Protein AF-A0A3D2Z8G4-F1 (afdb_monomer_lite)

Secondary structure (DSSP, 8-state):
---TTHHHHHHHHTSTTSHHHHHHHHHHHHHHHHHHHTT-HHHHHHHHHHHHHTGGGPPP-HHHHHHHHHHHHHTT-HHHHHHHHHHHHHTSSS---HHHHHHHHHHHHHHHHH----

pLDDT: mean 77.4, std 17.31, range [42.44, 96.0]

Foldseek 3Di:
DDDPPVPPPVVPVVPPPPVVQLPVLVVVLVVLVVCLVVQNLVSLQVNLVCLCVVPSVRHNANLSSLVSLVSSVVVVNLSSLQVNLVCLCVVPSHRNDNVSSVVSNVSSVVVVVPDPPD

Radius of gyration: 21.55 Å; chains: 1; bounding box: 34×33×79 Å

Structure (mmCIF, N/CA/C/O backbone):
data_AF-A0A3D2Z8G4-F1
#
_entry.id   AF-A0A3D2Z8G4-F1
#
loop_
_atom_site.group_PDB
_atom_site.id
_atom_site.type_symbol
_atom_site.label_atom_id
_atom_site.label_alt_id
_atom_site.label_comp_id
_atom_site.label_asym_id
_atom_site.label_entity_id
_atom_site.label_seq_id
_atom_site.pdbx_PDB_ins_code
_atom_site.Cartn_x
_atom_site.Cartn_y
_atom_site.Cartn_z
_atom_site.occupancy
_atom_site.B_iso_or_equiv
_atom_site.auth_seq_id
_atom_site.auth_comp_id
_atom_site.auth_asym_id
_atom_site.auth_atom_id
_atom_site.pdbx_PDB_model_num
ATOM 1 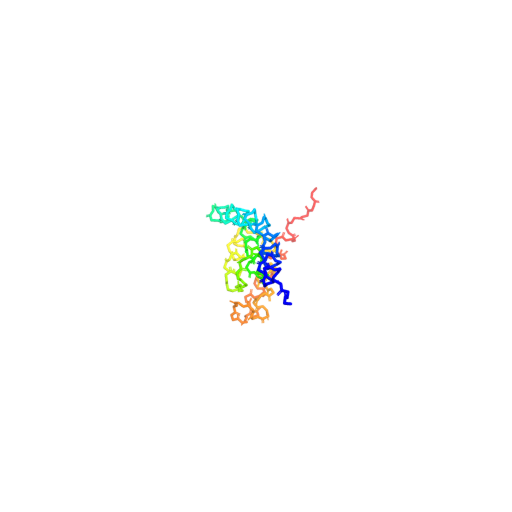N N . MET A 1 1 ? -13.321 11.480 61.557 1.00 44.44 1 MET A N 1
ATOM 2 C CA . MET A 1 1 ? -14.116 11.034 60.390 1.00 44.44 1 MET A CA 1
ATOM 3 C C . MET A 1 1 ? -13.781 11.940 59.202 1.00 44.44 1 MET A C 1
ATOM 5 O O . MET A 1 1 ? -14.220 13.084 59.233 1.00 44.44 1 MET A O 1
ATOM 9 N N . PRO A 1 2 ? -12.959 11.523 58.217 1.00 45.75 2 PRO A N 1
ATOM 10 C CA . PRO A 1 2 ? -12.616 12.366 57.072 1.00 45.75 2 PRO A CA 1
ATOM 11 C C . PRO A 1 2 ? -13.510 12.094 55.847 1.00 45.75 2 PRO A C 1
ATOM 13 O O . PRO A 1 2 ? -14.045 11.003 55.661 1.00 45.75 2 PRO A O 1
ATOM 16 N N . GLN A 1 3 ? -13.709 13.149 55.060 1.00 42.44 3 GLN A N 1
ATOM 17 C CA . GLN A 1 3 ? -14.751 13.341 54.050 1.00 42.44 3 GLN A CA 1
ATOM 18 C C . GLN A 1 3 ? -14.446 12.602 52.727 1.00 42.44 3 GLN A C 1
ATOM 20 O O . GLN A 1 3 ? -13.363 12.743 52.168 1.00 42.44 3 GLN A O 1
ATOM 25 N N . ARG A 1 4 ? -15.429 11.853 52.200 1.00 60.12 4 ARG A N 1
ATOM 26 C CA . ARG A 1 4 ? -15.354 10.958 51.015 1.00 60.12 4 ARG A CA 1
ATOM 27 C C . ARG A 1 4 ? -15.392 11.673 49.644 1.00 60.12 4 ARG A C 1
ATOM 29 O O . ARG A 1 4 ? -15.693 11.041 48.639 1.00 60.12 4 ARG A O 1
ATOM 36 N N . TRP A 1 5 ? -15.124 12.978 49.586 1.00 49.12 5 TRP A N 1
ATOM 37 C CA . TRP A 1 5 ? -15.342 13.797 48.379 1.00 49.12 5 TRP A CA 1
ATOM 38 C C . TRP A 1 5 ? -14.080 13.996 47.524 1.00 49.12 5 TRP A C 1
ATOM 40 O O . TRP A 1 5 ? -14.177 14.392 46.366 1.00 49.12 5 TRP A O 1
ATOM 50 N N . THR A 1 6 ? -12.894 13.676 48.044 1.00 53.56 6 THR A N 1
ATOM 51 C CA . THR A 1 6 ? -11.622 13.833 47.315 1.00 53.56 6 THR A CA 1
ATOM 52 C C . THR A 1 6 ? -11.382 12.760 46.250 1.00 53.56 6 THR A C 1
ATOM 54 O O . THR A 1 6 ? -10.589 12.977 45.342 1.00 53.56 6 THR A O 1
ATOM 57 N N . THR A 1 7 ? -12.078 11.621 46.303 1.00 55.66 7 THR A N 1
ATOM 58 C CA . THR A 1 7 ? -11.824 10.492 45.389 1.00 55.66 7 THR A CA 1
ATOM 59 C C . THR A 1 7 ? -12.499 10.636 44.017 1.00 55.66 7 THR A C 1
ATOM 61 O O . THR A 1 7 ? -12.032 10.033 43.058 1.00 55.66 7 THR A O 1
ATOM 64 N N . LEU A 1 8 ? -13.559 11.443 43.8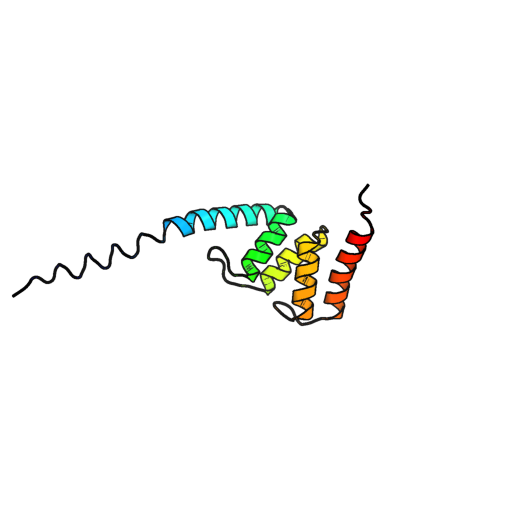74 1.00 52.56 8 LEU A N 1
ATOM 65 C CA . LEU A 1 8 ? -14.321 11.507 42.612 1.00 52.56 8 LEU A C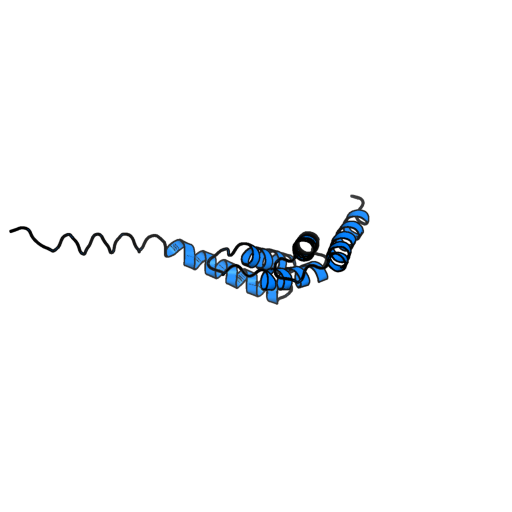A 1
ATOM 66 C C . LEU A 1 8 ? -13.822 12.562 41.612 1.00 52.56 8 LEU A C 1
ATOM 68 O O . LEU A 1 8 ? -14.043 12.404 40.417 1.00 52.56 8 LEU A O 1
ATOM 72 N N . PHE A 1 9 ? -13.100 13.596 42.052 1.00 46.31 9 PHE A N 1
ATOM 73 C CA . PHE A 1 9 ? -12.622 14.646 41.139 1.00 46.31 9 PHE A CA 1
ATOM 74 C C . PHE A 1 9 ? -11.280 14.334 40.465 1.00 46.31 9 PHE A C 1
ATOM 76 O O . PHE A 1 9 ? -11.025 14.818 39.365 1.00 46.31 9 PHE A O 1
ATOM 83 N N . VAL A 1 10 ? -10.441 13.482 41.061 1.00 49.91 10 VAL A N 1
ATOM 84 C CA . VAL A 1 10 ? -9.125 13.150 40.479 1.00 49.91 10 VAL A CA 1
ATOM 85 C C . VAL A 1 10 ? -9.257 12.217 39.264 1.00 49.91 10 VAL A C 1
ATOM 87 O O . VAL A 1 10 ? -8.418 12.253 38.370 1.00 49.91 10 VAL A O 1
ATOM 90 N N . ALA A 1 11 ? -10.344 11.445 39.159 1.00 46.41 11 ALA A N 1
ATOM 91 C CA . ALA A 1 11 ? -10.572 10.552 38.019 1.00 46.41 11 ALA A CA 1
ATOM 92 C C . ALA A 1 11 ? -11.014 11.281 36.730 1.00 46.41 11 ALA A C 1
ATOM 94 O O . ALA A 1 11 ? -10.759 10.784 35.637 1.00 46.41 11 ALA A O 1
ATOM 95 N N . ALA A 1 12 ? -11.641 12.460 36.826 1.00 45.66 12 ALA A N 1
ATOM 96 C CA . ALA A 1 12 ? -12.194 13.158 35.658 1.00 45.66 12 ALA A CA 1
ATOM 97 C C . ALA A 1 12 ? -11.156 13.991 34.881 1.00 45.66 12 ALA A C 1
ATOM 99 O O . ALA A 1 12 ? -11.312 14.214 33.683 1.00 45.66 12 ALA A O 1
ATOM 100 N N . VAL A 1 13 ? -10.076 14.430 35.534 1.00 43.09 13 VAL A N 1
ATOM 101 C CA . VAL A 1 13 ? -9.062 15.299 34.906 1.00 43.09 13 VAL A CA 1
ATOM 102 C C . VAL A 1 13 ? -8.063 14.506 34.049 1.00 43.09 13 VAL A C 1
ATOM 104 O O . VAL A 1 13 ? -7.458 15.069 33.142 1.00 43.09 13 VAL A O 1
ATOM 107 N N . LEU A 1 14 ? -7.935 13.188 34.249 1.00 44.28 14 LEU A N 1
ATOM 108 C CA . LEU A 1 14 ? -6.994 12.361 33.481 1.00 44.28 14 LEU A CA 1
ATOM 109 C C . LEU A 1 14 ? -7.535 11.883 32.116 1.00 44.28 14 LEU A C 1
ATOM 111 O O . LEU A 1 14 ? -6.770 11.358 31.315 1.00 44.28 14 LEU A O 1
ATOM 115 N N . VAL A 1 15 ? -8.831 12.063 31.831 1.00 49.50 15 VAL A N 1
ATOM 116 C CA . VAL A 1 15 ? -9.471 11.548 30.599 1.00 49.50 15 VAL A CA 1
ATOM 117 C C . VAL A 1 15 ? -9.595 12.618 29.498 1.00 49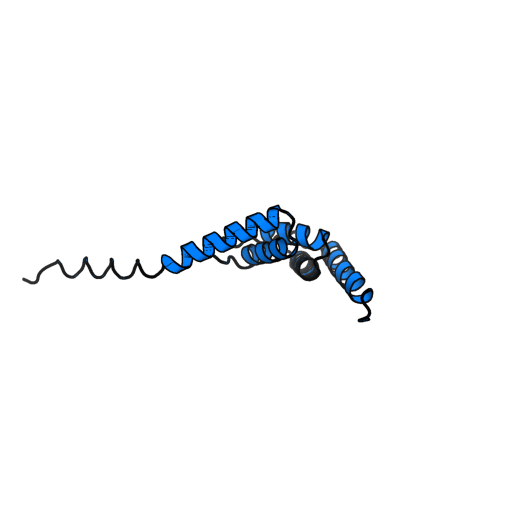.50 15 VAL A C 1
ATOM 119 O O . VAL A 1 15 ? -9.764 12.286 28.331 1.00 49.50 15 VAL A O 1
ATOM 122 N N . ALA A 1 16 ? -9.451 13.908 29.818 1.00 46.72 16 ALA A N 1
ATOM 123 C CA . ALA A 1 16 ? -9.735 14.993 28.869 1.00 46.72 16 ALA A CA 1
ATOM 124 C C . ALA A 1 16 ? -8.558 15.409 27.956 1.00 46.72 16 ALA A C 1
ATOM 126 O O . ALA A 1 16 ? -8.773 16.140 26.992 1.00 46.72 16 ALA A O 1
ATOM 127 N N . ALA A 1 17 ? -7.323 14.961 28.215 1.00 49.50 17 ALA A N 1
ATOM 128 C CA . ALA A 1 17 ? -6.138 15.435 27.481 1.00 49.50 17 ALA A CA 1
ATOM 129 C C . ALA A 1 17 ? -5.838 14.681 26.167 1.00 49.50 17 ALA A C 1
ATOM 131 O O . ALA A 1 17 ? -4.981 15.114 25.402 1.00 49.50 17 ALA A O 1
ATOM 132 N N . THR A 1 18 ? -6.533 13.579 25.869 1.00 52.06 18 THR A N 1
ATOM 133 C CA . THR A 1 18 ? -6.298 12.774 24.652 1.00 52.06 18 THR A CA 1
ATOM 134 C C . THR A 1 18 ? -7.287 13.062 23.515 1.00 52.06 18 THR A C 1
ATOM 136 O O . THR A 1 18 ? -7.036 12.673 22.377 1.00 52.06 18 THR A O 1
ATOM 139 N N . ALA A 1 19 ? -8.381 13.787 23.777 1.00 53.91 19 ALA A N 1
ATOM 140 C CA . ALA A 1 19 ? -9.450 14.012 22.796 1.00 53.91 19 ALA A CA 1
ATOM 141 C C . ALA A 1 19 ? -9.081 15.001 21.670 1.00 53.91 19 ALA A C 1
ATOM 143 O O . ALA A 1 19 ? -9.642 14.926 20.580 1.00 53.91 19 ALA A O 1
ATOM 144 N N . GLY A 1 20 ? -8.127 15.910 21.907 1.00 51.31 20 GLY A N 1
ATOM 145 C CA . GLY A 1 20 ? -7.729 16.926 20.923 1.00 51.31 20 GLY A CA 1
ATOM 146 C C . GLY A 1 20 ? -6.870 16.396 19.771 1.00 51.31 20 GLY A C 1
ATOM 147 O O . GLY A 1 20 ? -6.915 16.950 18.679 1.00 51.31 20 GLY A O 1
ATOM 148 N N . VAL A 1 21 ? -6.116 15.313 19.989 1.00 54.34 21 VAL A N 1
ATOM 149 C CA . VAL A 1 21 ? -5.224 14.732 18.966 1.00 54.34 21 VAL A CA 1
ATOM 150 C C . VAL A 1 21 ? -5.988 13.782 18.035 1.00 54.34 21 VAL A C 1
ATOM 152 O O . VAL A 1 21 ? -5.670 13.698 16.856 1.00 54.34 21 VAL A O 1
ATOM 155 N N . GLY A 1 22 ? -7.035 13.112 18.531 1.00 57.91 22 GLY A N 1
ATOM 156 C CA . GLY A 1 22 ? -7.828 12.165 17.737 1.00 57.91 22 GLY A CA 1
ATOM 157 C C . GLY A 1 22 ? -8.661 12.828 16.636 1.00 57.91 22 GLY A C 1
ATOM 158 O O . GLY A 1 22 ? -8.648 12.361 15.505 1.00 57.91 22 GLY A O 1
ATOM 159 N N . ALA A 1 23 ? -9.330 13.947 16.934 1.00 57.50 23 ALA A N 1
ATOM 160 C CA . ALA A 1 23 ? -10.262 14.581 15.995 1.00 57.50 23 ALA A CA 1
ATOM 161 C C . ALA A 1 23 ? -9.572 15.172 14.749 1.00 57.50 23 ALA A C 1
ATOM 163 O O . ALA A 1 23 ? -10.036 14.953 13.634 1.00 57.50 23 ALA A O 1
ATOM 164 N N . ALA A 1 24 ? -8.438 15.859 14.928 1.00 57.91 24 ALA A N 1
ATOM 165 C CA . ALA A 1 24 ? -7.665 16.413 13.811 1.00 57.91 24 ALA A CA 1
ATOM 166 C C . ALA A 1 24 ? -7.012 15.314 12.953 1.00 57.91 24 ALA A C 1
ATOM 168 O O . ALA A 1 24 ? -6.872 15.454 11.741 1.00 57.91 24 ALA A O 1
ATOM 169 N N . GLN A 1 25 ? -6.640 14.193 13.577 1.00 62.75 25 GLN A N 1
ATOM 170 C CA . GLN A 1 25 ? -6.059 13.050 12.878 1.00 62.75 25 GLN A CA 1
ATOM 171 C C . GLN A 1 25 ? -7.105 12.282 12.053 1.00 62.75 25 GLN A C 1
ATOM 173 O O . GLN A 1 25 ? -6.784 11.745 10.991 1.00 62.75 25 GLN A O 1
ATOM 178 N N . GLN A 1 26 ? -8.356 12.256 12.521 1.00 68.00 26 GLN A N 1
ATOM 179 C CA . GLN A 1 26 ? -9.473 11.636 11.811 1.00 68.00 26 GLN A CA 1
ATOM 180 C C . GLN A 1 26 ? -9.835 12.424 10.548 1.00 68.00 26 GLN A C 1
ATOM 182 O O . GLN A 1 26 ? -9.915 11.836 9.475 1.00 68.00 26 GLN A O 1
ATOM 187 N N . GLU A 1 27 ? -9.935 13.752 10.659 1.00 74.75 27 GLU A N 1
ATOM 188 C CA . GLU A 1 27 ? -10.214 14.644 9.525 1.00 74.75 27 GLU A CA 1
ATOM 189 C C . GLU A 1 27 ? -9.162 14.506 8.412 1.00 74.75 27 GLU A C 1
ATOM 191 O O . GLU A 1 27 ? -9.513 14.381 7.240 1.00 74.75 27 GLU A O 1
ATOM 196 N N . TYR A 1 28 ? -7.877 14.421 8.777 1.00 79.75 28 TYR A N 1
ATOM 197 C CA . TYR A 1 28 ? -6.792 14.177 7.821 1.00 79.75 28 TYR A CA 1
ATOM 198 C C . TYR A 1 28 ? -6.947 12.840 7.082 1.00 79.75 28 TYR A C 1
ATOM 200 O O . TYR A 1 28 ? -6.749 12.765 5.870 1.00 79.75 28 TYR A O 1
ATOM 208 N N . THR A 1 29 ? -7.322 11.782 7.803 1.00 84.38 29 THR A N 1
ATOM 209 C CA . THR A 1 29 ? -7.488 10.445 7.215 1.00 84.38 29 THR A CA 1
ATOM 210 C C . THR A 1 29 ? -8.697 10.397 6.278 1.00 84.38 29 THR A C 1
ATOM 212 O O . THR A 1 29 ? -8.645 9.749 5.232 1.00 84.38 29 THR A O 1
ATOM 215 N N . ASP A 1 30 ? -9.767 11.118 6.615 1.00 87.00 30 ASP A N 1
ATOM 216 C CA . ASP A 1 30 ? -10.966 11.227 5.785 1.00 87.00 30 ASP A CA 1
ATOM 217 C C . ASP A 1 30 ? -10.703 12.035 4.503 1.00 87.00 30 ASP A C 1
ATOM 219 O O . ASP A 1 30 ? -11.103 11.610 3.416 1.00 87.00 30 ASP A O 1
ATOM 223 N N . GLU A 1 31 ? -9.975 13.156 4.590 1.00 89.44 31 GLU A N 1
ATOM 224 C CA . GLU A 1 31 ? -9.548 13.922 3.409 1.00 89.44 31 GLU A CA 1
ATOM 225 C C . GLU A 1 31 ? -8.631 13.084 2.505 1.00 89.44 31 GLU A C 1
ATOM 227 O O . GLU A 1 31 ? -8.810 13.050 1.283 1.00 89.44 31 GLU A O 1
ATOM 232 N N . LEU A 1 32 ? -7.671 12.367 3.099 1.00 92.00 32 LEU A N 1
ATOM 233 C CA . LEU A 1 32 ? -6.776 11.470 2.374 1.00 92.00 32 LEU A CA 1
ATOM 234 C C . LEU A 1 32 ? -7.556 10.363 1.656 1.00 92.00 32 LEU A C 1
ATOM 236 O O . LEU A 1 32 ? -7.299 10.091 0.483 1.00 92.00 32 LEU A O 1
ATOM 240 N N . ARG A 1 33 ? -8.551 9.762 2.323 1.00 91.75 33 ARG A N 1
ATOM 241 C CA . ARG A 1 33 ? -9.424 8.758 1.706 1.00 91.75 33 ARG A CA 1
ATOM 242 C C . ARG A 1 33 ? -10.195 9.333 0.526 1.00 91.75 33 ARG A C 1
ATOM 244 O O . ARG A 1 33 ? -10.227 8.700 -0.524 1.00 91.75 33 ARG A O 1
ATOM 251 N N . ALA A 1 34 ? -10.752 10.534 0.657 1.00 94.38 34 ALA A N 1
ATOM 252 C CA . ALA A 1 34 ? -11.459 11.177 -0.445 1.00 94.38 34 ALA A CA 1
ATOM 253 C C . ALA A 1 34 ? -10.548 11.390 -1.671 1.00 94.38 34 ALA A C 1
ATOM 255 O O . ALA A 1 34 ? -10.983 11.164 -2.800 1.00 94.38 34 ALA A O 1
ATOM 256 N N . LYS A 1 35 ? -9.277 11.771 -1.472 1.00 94.75 35 LYS A N 1
ATOM 257 C CA . LYS A 1 35 ? -8.286 11.885 -2.561 1.00 94.75 35 LYS A CA 1
ATOM 258 C C . LYS A 1 35 ? -7.935 10.525 -3.166 1.00 94.75 35 LYS A C 1
ATOM 260 O O . LYS A 1 35 ? -7.917 10.382 -4.387 1.00 94.75 35 LYS A O 1
ATOM 265 N N . ALA A 1 36 ? -7.722 9.513 -2.326 1.00 93.88 36 ALA A N 1
ATOM 266 C CA . ALA A 1 36 ? -7.420 8.158 -2.775 1.00 93.88 36 ALA A CA 1
ATOM 267 C C . ALA A 1 36 ? -8.558 7.566 -3.631 1.00 93.88 36 ALA A C 1
ATOM 269 O O . ALA A 1 36 ? -8.309 6.938 -4.663 1.00 93.88 36 ALA A O 1
ATOM 270 N N . GLU A 1 37 ? -9.812 7.817 -3.247 1.00 93.50 37 GLU A N 1
ATOM 271 C CA . GLU A 1 37 ? -11.012 7.418 -3.995 1.00 93.50 37 GLU A CA 1
ATOM 272 C C . GLU A 1 37 ? -11.183 8.185 -5.314 1.00 93.50 37 GLU A C 1
ATOM 274 O O . GLU A 1 37 ? -11.725 7.643 -6.276 1.00 93.50 37 GLU A O 1
ATOM 279 N N . GLN A 1 38 ? -10.677 9.419 -5.395 1.00 94.56 38 GLN A N 1
ATOM 280 C CA . GLN A 1 38 ? -10.618 10.194 -6.640 1.00 94.56 38 GLN A CA 1
ATOM 281 C C . GLN A 1 38 ? -9.512 9.725 -7.595 1.00 94.56 38 GLN A C 1
ATOM 283 O O . GLN A 1 38 ? -9.420 10.226 -8.715 1.00 94.56 38 GLN A O 1
ATOM 288 N N . GLY A 1 39 ? -8.703 8.747 -7.183 1.00 91.88 39 GLY A N 1
ATOM 289 C CA . GLY A 1 39 ? -7.657 8.165 -8.011 1.00 91.88 39 GLY A CA 1
ATOM 290 C C . GLY A 1 39 ? -6.267 8.737 -7.762 1.00 91.88 39 GLY A C 1
ATOM 291 O O . GLY A 1 39 ? -5.357 8.391 -8.501 1.00 91.88 39 GLY A O 1
ATOM 292 N N . ASP A 1 40 ? -6.059 9.577 -6.747 1.00 95.56 40 ASP A N 1
ATOM 293 C CA . ASP A 1 40 ? -4.722 10.093 -6.447 1.00 95.56 40 ASP A CA 1
ATOM 294 C C . ASP A 1 40 ? -3.789 8.953 -5.993 1.00 95.56 40 ASP A C 1
ATOM 296 O O . ASP A 1 40 ? -4.007 8.318 -4.959 1.00 95.56 40 ASP A O 1
ATOM 300 N N . ALA A 1 41 ? -2.760 8.666 -6.794 1.00 93.50 41 ALA A N 1
ATOM 301 C CA . ALA A 1 41 ? -1.852 7.544 -6.571 1.00 93.50 41 ALA A CA 1
ATOM 302 C C . ALA A 1 41 ? -0.945 7.719 -5.340 1.00 93.50 41 ALA A C 1
ATOM 304 O O . ALA A 1 41 ? -0.475 6.725 -4.785 1.00 93.50 41 ALA A O 1
ATOM 305 N N . GLU A 1 42 ? -0.666 8.953 -4.920 1.00 93.19 42 GLU A N 1
ATOM 306 C CA . GLU A 1 42 ? 0.108 9.240 -3.709 1.00 93.19 42 GLU A CA 1
ATOM 307 C C . GLU A 1 42 ? -0.786 9.060 -2.479 1.00 93.19 42 GLU A C 1
ATOM 309 O O . GLU A 1 42 ? -0.438 8.312 -1.568 1.00 93.19 42 GLU A O 1
ATOM 314 N N . ALA A 1 43 ? -2.014 9.582 -2.524 1.00 94.69 43 ALA A N 1
ATOM 315 C CA . ALA A 1 43 ? -2.993 9.385 -1.459 1.00 94.69 43 ALA A CA 1
ATOM 316 C C . ALA A 1 43 ? -3.373 7.907 -1.271 1.00 94.69 43 ALA A C 1
ATOM 318 O O . ALA A 1 43 ? -3.540 7.445 -0.144 1.00 94.69 43 ALA A O 1
ATOM 319 N N . GLN A 1 44 ? -3.488 7.140 -2.358 1.00 96.00 44 GLN A N 1
ATOM 320 C CA . GLN A 1 44 ? -3.683 5.688 -2.291 1.00 96.00 44 GLN A CA 1
ATOM 321 C C . GLN A 1 44 ? -2.490 4.988 -1.627 1.00 96.00 44 GLN A C 1
ATOM 323 O O . GLN A 1 44 ? -2.682 4.060 -0.841 1.00 96.00 44 GLN A O 1
ATOM 328 N N . PHE A 1 45 ? -1.260 5.429 -1.903 1.00 95.12 45 PHE A N 1
ATOM 329 C CA . PHE A 1 45 ? -0.076 4.879 -1.248 1.00 95.12 45 PHE A CA 1
ATOM 330 C C . PHE A 1 45 ? -0.048 5.174 0.256 1.00 95.12 45 PHE A C 1
ATOM 332 O O . PHE A 1 45 ? 0.179 4.266 1.066 1.00 95.12 45 PHE A O 1
ATOM 339 N N . ASP A 1 46 ? -0.335 6.415 0.628 1.00 93.62 46 ASP A N 1
ATOM 340 C CA . ASP A 1 46 ? -0.369 6.853 2.019 1.00 93.62 46 ASP A CA 1
ATOM 341 C C . ASP A 1 46 ? -1.485 6.152 2.795 1.00 93.62 46 ASP A C 1
ATOM 343 O O . ASP A 1 46 ? -1.261 5.664 3.904 1.00 93.62 46 ASP A O 1
ATOM 347 N N . LEU A 1 47 ? -2.671 6.009 2.196 1.00 93.62 47 LEU A N 1
ATOM 348 C CA . LEU A 1 47 ? -3.785 5.300 2.817 1.00 93.62 47 LEU A CA 1
ATOM 349 C C . LEU A 1 47 ? -3.459 3.815 3.020 1.00 93.62 47 LEU A C 1
ATOM 351 O O . LEU A 1 47 ? -3.755 3.266 4.080 1.00 93.62 47 LEU A O 1
ATOM 355 N N . GLY A 1 48 ? -2.787 3.181 2.054 1.00 94.00 48 GLY A N 1
ATOM 356 C CA . GLY A 1 48 ? -2.270 1.823 2.218 1.00 94.00 48 GLY A CA 1
ATOM 357 C C . GLY A 1 48 ? -1.304 1.706 3.402 1.00 94.00 48 GLY A C 1
ATOM 358 O O . GLY A 1 48 ? -1.437 0.799 4.221 1.00 94.00 48 GLY A O 1
ATOM 359 N N . SER A 1 49 ? -0.408 2.681 3.565 1.00 92.38 49 SER A N 1
ATOM 360 C CA . SER A 1 49 ? 0.536 2.733 4.691 1.00 92.38 49 SER A CA 1
ATOM 361 C C . SER A 1 49 ? -0.175 2.931 6.037 1.00 92.38 49 SER A C 1
ATOM 363 O O . SER A 1 49 ? 0.197 2.324 7.041 1.00 92.38 49 SER A O 1
ATOM 365 N N . ILE A 1 50 ? -1.247 3.729 6.075 1.00 92.19 50 ILE A N 1
ATOM 366 C CA . ILE A 1 50 ? -2.073 3.890 7.280 1.00 92.19 50 ILE A CA 1
ATOM 367 C C . ILE A 1 50 ? -2.676 2.550 7.711 1.00 92.19 50 ILE A C 1
ATOM 369 O O . ILE A 1 50 ? -2.647 2.235 8.902 1.00 92.19 50 ILE A O 1
ATOM 373 N N . TYR A 1 51 ? -3.178 1.751 6.767 1.00 92.94 51 TYR A N 1
ATOM 374 C CA . TYR A 1 51 ? -3.697 0.412 7.052 1.00 92.94 51 TYR A CA 1
ATOM 375 C C . TYR A 1 51 ? -2.596 -0.594 7.417 1.00 92.94 51 TYR A C 1
ATOM 377 O O . TYR A 1 51 ? -2.823 -1.433 8.287 1.00 92.94 51 TYR A O 1
ATOM 385 N N . GLU A 1 52 ? -1.397 -0.500 6.834 1.00 90.56 52 GLU A N 1
ATOM 386 C CA . GLU A 1 52 ? -0.263 -1.369 7.190 1.00 90.56 52 GLU A CA 1
ATOM 387 C C . GLU A 1 52 ? 0.146 -1.196 8.660 1.00 90.56 52 GLU A C 1
ATOM 389 O O . GLU A 1 52 ? 0.394 -2.186 9.353 1.00 90.56 52 GLU A O 1
ATOM 394 N N . TYR A 1 53 ? 0.227 0.050 9.134 1.00 88.75 53 TYR A N 1
ATOM 395 C CA . TYR A 1 53 ? 0.734 0.375 10.472 1.00 88.75 53 TYR A CA 1
ATOM 396 C C . TYR A 1 53 ? -0.364 0.634 11.511 1.00 88.75 53 TYR A C 1
ATOM 398 O O . TYR A 1 53 ? -0.058 0.765 12.696 1.00 88.75 53 TYR A O 1
ATOM 406 N N . GLY A 1 54 ? -1.630 0.719 11.097 1.00 87.50 54 GLY A N 1
ATOM 407 C CA . GLY A 1 54 ? -2.749 1.053 11.980 1.00 87.50 54 GLY A CA 1
ATOM 408 C C . GLY A 1 54 ? -2.650 2.472 12.555 1.00 87.50 54 GLY A C 1
ATOM 409 O O . GLY A 1 54 ? -2.743 2.679 13.768 1.00 87.50 54 GLY A O 1
ATOM 410 N N . ILE A 1 55 ? -2.385 3.460 11.697 1.00 85.25 55 ILE A N 1
ATOM 411 C CA . ILE A 1 55 ? -2.145 4.854 12.106 1.00 85.25 55 ILE A CA 1
ATOM 412 C C . ILE A 1 55 ? -3.472 5.611 12.259 1.00 85.25 55 ILE A C 1
ATOM 414 O O . ILE A 1 55 ? -4.459 5.339 11.584 1.00 85.25 55 ILE A O 1
ATOM 418 N N . GLY A 1 56 ? -3.510 6.591 13.165 1.00 77.12 56 GLY A N 1
ATOM 419 C CA . GLY A 1 56 ? -4.623 7.546 13.237 1.00 77.12 56 GLY A CA 1
ATOM 420 C C . GLY A 1 56 ? -5.945 6.965 13.740 1.00 77.12 56 GLY A C 1
ATOM 421 O O . GLY A 1 56 ? -7.004 7.503 13.442 1.00 77.12 56 GLY A O 1
ATOM 422 N N . GLY A 1 57 ? -5.896 5.869 14.502 1.00 79.19 57 GLY A N 1
ATOM 423 C CA . GLY A 1 57 ? -7.093 5.183 14.997 1.00 79.19 57 GLY A CA 1
ATOM 424 C C . GLY A 1 57 ? -7.718 4.221 13.984 1.00 79.19 57 GLY A C 1
ATOM 425 O O . GLY A 1 57 ? -8.749 3.617 14.281 1.00 79.19 57 GLY A O 1
ATOM 426 N N . VAL A 1 58 ? -7.091 4.044 12.818 1.00 85.75 58 VAL A N 1
ATOM 427 C CA . VAL A 1 58 ? -7.441 2.995 11.861 1.00 85.75 58 VAL A CA 1
ATOM 428 C C . VAL A 1 58 ? -6.852 1.667 12.350 1.00 85.75 58 VAL A C 1
ATOM 430 O O . VAL A 1 58 ? -5.665 1.615 12.668 1.00 85.75 58 VAL A O 1
ATOM 433 N N . PRO A 1 59 ? -7.643 0.585 12.445 1.00 87.44 59 PRO A N 1
ATOM 434 C CA . PRO A 1 59 ? -7.106 -0.736 12.741 1.00 87.44 59 PRO A CA 1
ATOM 435 C C . PRO A 1 59 ? -6.132 -1.188 11.653 1.00 87.44 59 PRO A C 1
ATOM 437 O O . PRO A 1 59 ? -6.372 -0.960 10.469 1.00 87.44 59 PRO A O 1
ATOM 440 N N . GLN A 1 60 ? -5.064 -1.870 12.059 1.00 90.88 60 GLN A N 1
ATOM 441 C CA . GLN A 1 60 ? -4.150 -2.494 11.114 1.00 90.88 60 GLN A CA 1
ATOM 442 C C . GLN A 1 60 ? -4.895 -3.532 10.261 1.00 90.88 60 GLN A C 1
ATOM 444 O O . GLN A 1 60 ? -5.522 -4.446 10.800 1.00 90.88 60 GLN A O 1
ATOM 449 N N . ASP A 1 61 ? -4.783 -3.405 8.942 1.00 91.81 61 ASP A N 1
ATOM 450 C CA . ASP A 1 61 ? -5.353 -4.333 7.972 1.00 91.81 61 ASP A CA 1
ATOM 451 C C . ASP A 1 61 ? -4.432 -4.446 6.754 1.00 91.81 61 ASP A C 1
ATOM 453 O O . ASP A 1 61 ? -4.387 -3.591 5.871 1.00 91.81 61 ASP A O 1
ATOM 457 N N . GLN A 1 62 ? -3.686 -5.545 6.707 1.00 89.69 62 GLN A N 1
ATOM 458 C CA . GLN A 1 62 ? -2.733 -5.787 5.631 1.00 89.69 62 GLN A CA 1
ATOM 459 C C . GLN A 1 62 ? -3.418 -6.059 4.284 1.00 89.69 62 GLN A C 1
ATOM 461 O O . GLN A 1 62 ? -2.863 -5.734 3.237 1.00 89.69 62 GLN A O 1
ATOM 466 N N . ALA A 1 63 ? -4.621 -6.640 4.281 1.00 89.50 63 ALA A N 1
ATOM 467 C CA . ALA A 1 63 ? -5.343 -6.896 3.037 1.00 89.50 63 ALA A CA 1
ATOM 468 C C . ALA A 1 63 ? -5.827 -5.579 2.417 1.00 89.50 63 ALA A C 1
ATOM 470 O O . ALA A 1 63 ? -5.722 -5.376 1.203 1.00 89.50 63 ALA A O 1
ATOM 471 N N . GLU A 1 64 ? -6.294 -4.659 3.259 1.00 92.12 64 GLU A N 1
ATOM 472 C CA . GLU A 1 64 ? -6.703 -3.324 2.835 1.00 92.12 64 GLU A CA 1
ATOM 473 C C . GLU A 1 64 ? -5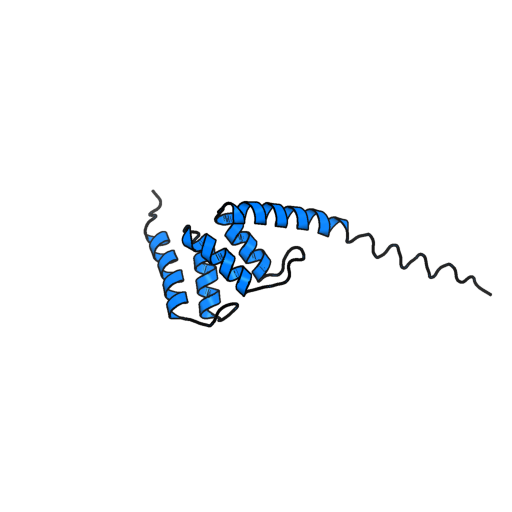.499 -2.485 2.377 1.00 92.12 64 GLU A C 1
ATOM 475 O O . GLU A 1 64 ? -5.574 -1.826 1.338 1.00 92.12 64 GLU A O 1
ATOM 480 N N . ALA A 1 65 ? -4.355 -2.587 3.064 1.00 93.62 65 ALA A N 1
ATOM 481 C CA . ALA A 1 65 ? -3.102 -1.959 2.638 1.00 93.62 65 ALA A CA 1
ATOM 482 C C . ALA A 1 65 ? -2.691 -2.389 1.219 1.00 93.62 65 ALA A C 1
ATOM 484 O O . ALA A 1 65 ? -2.464 -1.550 0.343 1.00 93.62 65 ALA A O 1
ATOM 485 N N . VAL A 1 66 ? -2.689 -3.701 0.955 1.00 92.38 66 VAL A N 1
ATOM 486 C CA . VAL A 1 66 ? -2.405 -4.258 -0.378 1.00 92.38 66 VAL A CA 1
ATOM 487 C C . VAL A 1 66 ? -3.409 -3.753 -1.413 1.00 92.38 66 VAL A C 1
ATOM 489 O O . VAL A 1 66 ? -3.017 -3.452 -2.543 1.00 92.38 66 VAL A O 1
ATOM 492 N N . ARG A 1 67 ? -4.699 -3.654 -1.069 1.00 93.50 67 ARG A N 1
ATOM 493 C CA . ARG A 1 67 ? -5.733 -3.164 -1.993 1.00 93.50 67 ARG A CA 1
ATOM 494 C C . ARG A 1 67 ? -5.415 -1.750 -2.476 1.00 93.50 67 ARG A C 1
ATOM 496 O O . ARG A 1 67 ? -5.414 -1.513 -3.684 1.00 93.50 67 ARG A O 1
ATOM 503 N N . TRP A 1 68 ? -5.103 -0.845 -1.553 1.00 95.00 68 TRP A N 1
ATOM 504 C CA . TRP A 1 68 ? -4.769 0.543 -1.873 1.00 95.00 68 TRP A CA 1
ATOM 505 C C . TRP A 1 68 ? -3.445 0.671 -2.624 1.00 95.00 68 TRP A C 1
ATOM 507 O O . TRP A 1 68 ? -3.378 1.359 -3.643 1.00 95.00 68 TRP A O 1
ATOM 517 N N . TRP A 1 69 ? -2.413 -0.066 -2.210 1.00 93.94 69 TRP A N 1
ATOM 518 C CA . TRP A 1 69 ? -1.148 -0.076 -2.940 1.00 93.94 69 TRP A CA 1
ATOM 519 C C . TRP A 1 69 ? -1.271 -0.641 -4.344 1.00 93.94 69 TRP A C 1
ATOM 521 O O . TRP A 1 69 ? -0.592 -0.150 -5.239 1.00 93.94 69 TRP A O 1
ATOM 531 N N . ARG A 1 70 ? -2.148 -1.622 -4.585 1.00 91.88 70 ARG A N 1
ATOM 532 C CA . ARG A 1 70 ? -2.399 -2.114 -5.945 1.00 91.88 70 ARG A CA 1
ATOM 533 C C . ARG A 1 70 ? -2.932 -1.010 -6.846 1.00 91.88 70 ARG A C 1
ATOM 535 O O . ARG A 1 70 ? -2.409 -0.849 -7.943 1.00 91.88 70 ARG A O 1
ATOM 542 N N . MET A 1 71 ? -3.898 -0.228 -6.371 1.00 93.38 71 MET A N 1
ATOM 543 C CA . MET A 1 71 ? -4.436 0.901 -7.135 1.00 93.38 71 MET A CA 1
ATOM 544 C C . MET A 1 71 ? -3.342 1.931 -7.450 1.00 93.38 71 MET A C 1
ATOM 546 O O . MET A 1 71 ? -3.192 2.332 -8.601 1.00 93.38 71 MET A O 1
ATOM 550 N N . ALA A 1 72 ? -2.506 2.283 -6.470 1.00 94.06 72 ALA A N 1
ATOM 551 C CA . ALA A 1 72 ? -1.394 3.211 -6.681 1.00 94.06 72 ALA A CA 1
ATOM 552 C C . ALA A 1 72 ? -0.344 2.648 -7.663 1.00 94.06 72 ALA A C 1
ATOM 554 O O . ALA A 1 72 ? 0.142 3.345 -8.555 1.00 94.06 72 ALA A O 1
ATOM 555 N N . ALA A 1 73 ? -0.001 1.367 -7.527 1.00 90.62 73 ALA A N 1
ATOM 556 C CA . ALA A 1 73 ? 0.978 0.675 -8.358 1.00 90.62 73 ALA A CA 1
ATOM 557 C C . ALA A 1 73 ? 0.507 0.495 -9.813 1.00 90.62 73 ALA A C 1
ATOM 559 O O . ALA A 1 73 ? 1.315 0.535 -10.745 1.00 90.62 73 ALA A O 1
ATOM 560 N N . GLU A 1 74 ? -0.797 0.322 -10.037 1.00 89.38 74 GLU A N 1
ATOM 561 C CA . GLU A 1 74 ? -1.405 0.302 -11.373 1.00 89.38 74 GLU A CA 1
ATOM 562 C C . GLU A 1 74 ? -1.258 1.644 -12.100 1.00 89.38 74 GLU A C 1
ATOM 564 O O . GLU A 1 74 ? -1.156 1.662 -13.326 1.00 89.38 74 GLU A O 1
ATOM 569 N N . GLN A 1 75 ? -1.143 2.741 -11.349 1.00 88.81 75 GLN A N 1
ATOM 570 C CA . GLN A 1 75 ? -0.895 4.089 -11.866 1.00 88.81 75 GLN A CA 1
ATOM 571 C C . GLN A 1 75 ? 0.597 4.429 -12.017 1.00 88.81 75 GLN A C 1
ATOM 573 O O . GLN A 1 75 ? 0.943 5.542 -12.402 1.00 88.81 75 GLN A O 1
ATOM 578 N N . GLY A 1 76 ? 1.494 3.479 -11.734 1.00 87.44 76 GLY A N 1
ATOM 579 C CA . GLY A 1 76 ? 2.941 3.671 -11.852 1.00 87.44 76 GLY A CA 1
ATOM 580 C C . GLY A 1 76 ? 3.623 4.178 -10.581 1.00 87.44 76 GLY A C 1
ATOM 581 O O . GLY A 1 76 ? 4.807 4.508 -10.631 1.00 87.44 76 GLY A O 1
ATOM 582 N N . ASN A 1 77 ? 2.937 4.205 -9.431 1.00 89.94 77 ASN A N 1
ATOM 583 C CA . ASN A 1 77 ? 3.590 4.519 -8.163 1.00 89.94 77 ASN A CA 1
ATOM 584 C C . ASN A 1 77 ? 4.617 3.420 -7.816 1.00 89.94 77 ASN A C 1
ATOM 586 O O . ASN A 1 77 ? 4.273 2.261 -7.540 1.00 89.94 77 ASN A O 1
ATOM 590 N N . LEU A 1 78 ? 5.899 3.791 -7.854 1.00 88.50 78 LEU A N 1
ATOM 591 C CA . LEU A 1 78 ? 7.018 2.874 -7.637 1.00 88.50 78 LEU A CA 1
ATOM 592 C C . LEU A 1 78 ? 7.120 2.413 -6.180 1.00 88.50 78 LEU A C 1
ATOM 594 O O . LEU A 1 78 ? 7.457 1.255 -5.935 1.00 88.50 78 LEU A O 1
ATOM 598 N N . LEU A 1 79 ? 6.785 3.285 -5.224 1.00 89.50 79 LEU A N 1
ATOM 599 C CA . LEU A 1 79 ? 6.795 2.955 -3.797 1.00 89.50 79 LEU A CA 1
ATOM 600 C C . LEU A 1 79 ? 5.713 1.923 -3.476 1.00 89.50 79 LEU A C 1
ATOM 602 O O . LEU A 1 79 ? 5.994 0.920 -2.823 1.00 89.50 79 LEU A O 1
ATOM 606 N N . ALA A 1 80 ? 4.508 2.111 -4.015 1.00 91.25 80 ALA A N 1
ATOM 607 C CA . ALA A 1 80 ? 3.413 1.159 -3.864 1.00 91.25 80 ALA A CA 1
ATOM 608 C C . ALA A 1 80 ? 3.738 -0.198 -4.507 1.00 91.25 80 ALA A C 1
ATOM 610 O O . ALA A 1 80 ? 3.511 -1.247 -3.908 1.00 91.25 80 ALA A O 1
ATOM 611 N N . SER A 1 81 ? 4.333 -0.186 -5.703 1.00 90.25 81 SER A N 1
ATOM 612 C CA . SER A 1 81 ? 4.759 -1.409 -6.396 1.00 90.25 81 SER A CA 1
ATOM 613 C C . SER A 1 81 ? 5.825 -2.181 -5.604 1.00 90.25 81 SER A C 1
ATOM 615 O O . SER A 1 81 ? 5.767 -3.408 -5.519 1.00 90.25 81 SER A O 1
ATOM 617 N N . TYR A 1 82 ? 6.779 -1.474 -4.989 1.00 89.12 82 TYR A N 1
ATOM 618 C CA . TYR A 1 82 ? 7.785 -2.076 -4.112 1.00 89.12 82 TYR A CA 1
ATOM 619 C C . TYR A 1 82 ? 7.159 -2.647 -2.830 1.00 89.12 82 TYR A C 1
ATOM 621 O O . TYR A 1 82 ? 7.448 -3.786 -2.463 1.00 89.12 82 TYR A O 1
ATOM 629 N N . GLY A 1 83 ? 6.249 -1.900 -2.196 1.00 86.88 83 GLY A N 1
ATOM 630 C CA . GLY A 1 83 ? 5.491 -2.361 -1.030 1.00 86.88 83 GLY A CA 1
ATOM 631 C C . GLY A 1 83 ? 4.724 -3.654 -1.316 1.00 86.88 83 GLY A C 1
ATOM 632 O O . GLY A 1 83 ? 4.853 -4.624 -0.573 1.00 86.88 83 GLY A O 1
ATOM 633 N N . LEU A 1 84 ? 4.016 -3.730 -2.448 1.00 89.75 84 LEU A N 1
ATOM 634 C CA . LEU A 1 84 ? 3.320 -4.949 -2.880 1.00 89.75 84 LEU A CA 1
ATOM 635 C C . LEU A 1 84 ? 4.262 -6.132 -3.067 1.00 89.75 84 LEU A C 1
ATOM 637 O O . LEU A 1 84 ? 3.941 -7.231 -2.619 1.00 89.75 84 LEU A O 1
ATOM 641 N N . ALA A 1 85 ? 5.409 -5.925 -3.717 1.00 89.06 85 ALA A N 1
ATOM 642 C CA . ALA A 1 85 ? 6.378 -6.994 -3.923 1.00 89.06 85 ALA A CA 1
ATOM 643 C C . ALA A 1 85 ? 6.827 -7.605 -2.586 1.00 89.06 85 ALA A C 1
ATOM 645 O O . ALA A 1 85 ? 6.889 -8.827 -2.459 1.00 89.06 85 ALA A O 1
ATOM 646 N N . LEU A 1 86 ? 7.051 -6.770 -1.567 1.00 87.06 86 LEU A N 1
ATOM 647 C CA . LEU A 1 86 ? 7.385 -7.231 -0.220 1.00 87.06 86 LEU A CA 1
ATOM 648 C C . LEU A 1 86 ? 6.228 -7.971 0.461 1.00 87.06 86 LEU A C 1
ATOM 650 O O . LEU A 1 86 ? 6.466 -9.006 1.084 1.00 87.06 86 LEU A O 1
ATOM 654 N N . GLN A 1 87 ? 4.986 -7.492 0.343 1.00 87.56 87 GLN A N 1
ATOM 655 C CA . GLN A 1 87 ? 3.843 -8.177 0.961 1.00 87.56 87 GLN A CA 1
ATOM 656 C C . GLN A 1 87 ? 3.582 -9.550 0.328 1.00 87.56 87 GLN A C 1
ATOM 658 O O . GLN A 1 87 ? 3.342 -10.517 1.050 1.00 87.56 87 GLN A O 1
ATOM 663 N N . TYR A 1 88 ? 3.708 -9.666 -0.999 1.00 86.88 88 TYR A N 1
ATOM 664 C CA . TYR A 1 88 ? 3.607 -10.945 -1.710 1.00 86.88 88 TYR A CA 1
ATOM 665 C C . TYR A 1 88 ? 4.754 -11.901 -1.393 1.00 86.88 88 TYR A C 1
ATOM 667 O O . TYR A 1 88 ? 4.526 -13.104 -1.309 1.00 86.88 88 TYR A O 1
ATOM 675 N N . PHE A 1 89 ? 5.965 -11.384 -1.182 1.00 86.00 89 PHE A N 1
ATOM 676 C CA . PHE A 1 89 ? 7.108 -12.198 -0.772 1.00 86.00 89 PHE A CA 1
ATOM 677 C C . PHE A 1 89 ? 6.954 -12.731 0.661 1.00 86.00 89 PHE A C 1
ATOM 679 O O . PHE A 1 89 ? 7.296 -13.876 0.940 1.00 86.00 89 PHE A O 1
ATOM 686 N N . ASN A 1 90 ? 6.409 -11.919 1.571 1.00 83.62 90 ASN A N 1
ATOM 687 C CA . ASN A 1 90 ? 6.262 -12.283 2.983 1.00 83.62 90 ASN A CA 1
ATOM 688 C C . ASN A 1 90 ? 4.936 -12.994 3.312 1.00 83.62 90 ASN A C 1
ATOM 690 O O . ASN A 1 90 ? 4.806 -13.553 4.399 1.00 83.62 90 ASN A O 1
ATOM 694 N N . GLY A 1 91 ? 3.945 -12.965 2.414 1.00 84.12 91 GLY A N 1
ATOM 695 C CA . GLY A 1 91 ? 2.609 -13.517 2.666 1.00 84.12 91 GLY A CA 1
ATOM 696 C C . GLY A 1 91 ? 1.777 -12.709 3.673 1.00 84.12 91 GLY A C 1
ATOM 697 O O . GLY A 1 91 ? 0.939 -13.260 4.388 1.00 84.12 91 GLY A O 1
ATOM 698 N N . ASN A 1 92 ? 2.024 -11.403 3.765 1.00 78.12 92 ASN A N 1
ATOM 699 C CA . ASN A 1 92 ? 1.363 -10.505 4.710 1.00 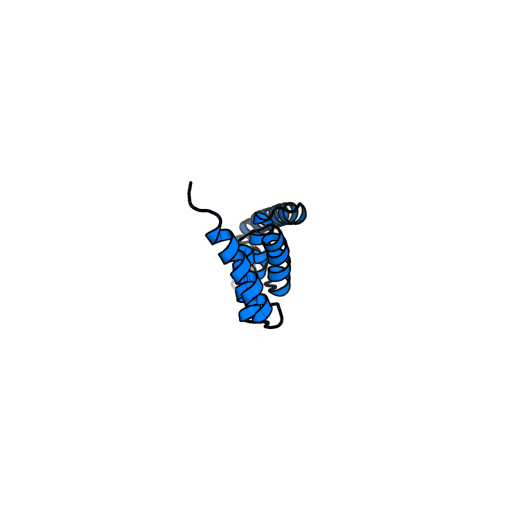78.12 92 ASN A CA 1
ATOM 700 C C . ASN A 1 92 ? 0.161 -9.829 4.035 1.00 78.12 92 ASN A C 1
ATOM 702 O O . ASN A 1 92 ? 0.319 -9.092 3.068 1.00 78.12 92 ASN A O 1
ATOM 706 N N . GLY A 1 93 ? -1.059 -10.095 4.510 1.00 74.19 93 GLY A N 1
ATOM 707 C CA . GLY A 1 93 ? -2.291 -9.541 3.913 1.00 74.19 93 GLY A CA 1
ATOM 708 C C . GLY A 1 93 ? -2.695 -10.148 2.565 1.00 74.19 93 GLY A C 1
ATOM 709 O O . GLY A 1 93 ? -3.825 -9.963 2.122 1.00 74.19 93 GLY A O 1
ATOM 710 N N . VAL A 1 94 ? -1.809 -10.927 1.944 1.00 81.94 94 VAL A N 1
ATOM 711 C CA . VAL A 1 94 ? -2.041 -11.723 0.736 1.00 81.94 94 VAL A CA 1
ATOM 712 C C . VAL A 1 94 ? -1.393 -13.095 0.874 1.00 81.94 94 VAL A C 1
ATOM 714 O O . VAL A 1 94 ? -0.408 -13.227 1.598 1.00 81.94 94 VAL A O 1
ATOM 717 N N . PRO A 1 95 ? -1.896 -14.124 0.170 1.00 85.38 95 PRO A N 1
ATOM 718 C CA . PRO A 1 95 ? -1.163 -15.372 0.024 1.00 85.38 95 PRO A CA 1
ATOM 719 C C . PRO A 1 95 ? 0.232 -15.097 -0.537 1.00 85.38 95 PRO A C 1
ATOM 721 O O . PRO A 1 95 ? 0.372 -14.313 -1.479 1.00 85.38 95 PRO A O 1
ATOM 724 N N . GLN A 1 96 ? 1.242 -15.745 0.045 1.00 87.50 96 GLN A N 1
ATOM 725 C CA . GLN A 1 96 ? 2.602 -15.654 -0.464 1.00 87.50 96 GLN A CA 1
ATOM 726 C C . GLN A 1 96 ? 2.631 -16.112 -1.924 1.00 87.50 96 GLN A C 1
ATOM 728 O O . GLN A 1 96 ? 2.148 -17.199 -2.251 1.00 87.50 96 GLN A O 1
ATOM 733 N N . ASP A 1 97 ? 3.197 -15.276 -2.786 1.00 86.81 97 ASP A N 1
ATOM 734 C CA . ASP A 1 97 ? 3.340 -15.563 -4.205 1.00 86.81 97 ASP A CA 1
ATOM 735 C C . ASP A 1 97 ? 4.600 -14.886 -4.742 1.00 86.81 97 ASP A C 1
ATOM 737 O O . ASP A 1 97 ? 4.622 -13.702 -5.097 1.00 86.81 97 ASP A O 1
ATOM 741 N N . ASP A 1 98 ? 5.672 -15.671 -4.803 1.00 80.12 98 ASP A N 1
ATOM 742 C CA . ASP A 1 98 ? 6.971 -15.193 -5.253 1.00 80.12 98 ASP A CA 1
ATOM 743 C C . ASP A 1 98 ? 6.925 -14.739 -6.722 1.00 80.12 98 ASP A C 1
ATOM 745 O O . ASP A 1 98 ? 7.660 -13.831 -7.105 1.00 80.12 98 ASP A O 1
ATOM 749 N N . VAL A 1 99 ? 6.053 -15.313 -7.562 1.00 83.50 99 VAL A N 1
ATOM 750 C CA . VAL A 1 99 ? 5.928 -14.924 -8.977 1.00 83.50 99 VAL A CA 1
ATOM 751 C C . VAL A 1 99 ? 5.318 -13.531 -9.083 1.00 83.50 99 VAL A C 1
ATOM 753 O O . VAL A 1 99 ? 5.848 -12.677 -9.800 1.00 83.50 99 VAL A O 1
ATOM 756 N N . PHE A 1 100 ? 4.246 -13.268 -8.333 1.00 80.62 100 PHE A N 1
ATOM 757 C CA . PHE A 1 100 ? 3.650 -11.935 -8.259 1.00 80.62 100 PHE A CA 1
ATOM 758 C C . PHE A 1 100 ? 4.598 -10.917 -7.621 1.00 80.62 100 PHE A C 1
ATOM 760 O O . PHE A 1 100 ? 4.682 -9.788 -8.111 1.00 80.62 100 PHE A O 1
ATOM 767 N N . ALA A 1 101 ? 5.363 -11.304 -6.597 1.00 81.25 101 ALA A N 1
ATOM 768 C CA . ALA A 1 101 ? 6.380 -10.438 -6.006 1.00 81.25 101 ALA A CA 1
ATOM 769 C C . ALA A 1 101 ? 7.426 -9.998 -7.044 1.00 81.25 101 ALA A C 1
ATOM 771 O O . ALA A 1 101 ? 7.687 -8.803 -7.203 1.00 81.25 101 ALA A O 1
ATOM 772 N N . HIS A 1 102 ? 7.969 -10.945 -7.816 1.00 79.44 102 HIS A N 1
ATOM 773 C CA . HIS A 1 102 ? 8.927 -10.642 -8.881 1.00 79.44 102 HIS A CA 1
ATOM 774 C C . HIS A 1 102 ? 8.306 -9.804 -10.002 1.00 79.44 102 HIS A C 1
ATOM 776 O O . HIS A 1 102 ? 8.972 -8.920 -10.538 1.00 79.44 102 HIS A O 1
ATOM 782 N N . MET A 1 103 ? 7.041 -10.039 -10.361 1.00 85.56 103 MET A N 1
ATOM 783 C CA . MET A 1 103 ? 6.339 -9.235 -11.364 1.00 85.56 103 MET A CA 1
ATOM 784 C C . MET A 1 103 ? 6.256 -7.760 -10.943 1.00 85.56 103 MET A C 1
ATOM 786 O O . MET A 1 103 ? 6.616 -6.878 -11.728 1.00 85.56 103 MET A O 1
ATOM 790 N N . TRP A 1 104 ? 5.816 -7.488 -9.711 1.00 84.62 104 TRP A N 1
ATOM 791 C CA . TRP A 1 104 ? 5.709 -6.124 -9.189 1.00 84.62 104 TRP A CA 1
ATOM 792 C C . TRP A 1 104 ? 7.081 -5.464 -9.004 1.00 84.62 104 TRP A C 1
ATOM 794 O O . TRP A 1 104 ? 7.252 -4.309 -9.391 1.00 84.62 104 TRP A O 1
ATOM 804 N N . ALA A 1 105 ? 8.088 -6.203 -8.526 1.00 79.62 105 ALA A N 1
ATOM 805 C CA . ALA A 1 105 ? 9.458 -5.702 -8.406 1.00 79.62 105 ALA A CA 1
ATOM 806 C C . ALA A 1 105 ? 10.087 -5.367 -9.773 1.00 79.62 105 ALA A C 1
ATOM 808 O O . ALA A 1 105 ? 10.671 -4.299 -9.948 1.00 79.62 105 ALA A O 1
ATOM 809 N N . ASN A 1 106 ? 9.927 -6.236 -10.775 1.00 79.62 106 ASN A N 1
ATOM 810 C CA . ASN A 1 106 ? 10.466 -6.002 -12.118 1.00 79.62 106 ASN A CA 1
ATOM 811 C C . ASN A 1 106 ? 9.781 -4.830 -12.821 1.00 79.62 106 ASN A C 1
ATOM 813 O O . ASN A 1 106 ? 10.432 -4.116 -13.583 1.00 79.62 106 ASN A O 1
ATOM 817 N N . ARG A 1 107 ? 8.492 -4.590 -12.545 1.00 78.75 107 ARG A N 1
ATOM 818 C CA . ARG A 1 107 ? 7.808 -3.384 -13.020 1.00 78.75 107 ARG A CA 1
ATOM 819 C C . ARG A 1 107 ? 8.510 -2.129 -12.493 1.00 78.75 107 ARG A C 1
ATOM 821 O O . ARG A 1 107 ? 8.819 -1.254 -13.297 1.00 78.75 107 ARG A O 1
ATOM 828 N N . VAL A 1 108 ? 8.857 -2.076 -11.204 1.00 72.12 108 VAL A N 1
ATOM 829 C CA . VAL A 1 108 ? 9.621 -0.951 -10.625 1.00 72.12 108 VAL A CA 1
ATOM 830 C C . VAL A 1 108 ? 10.970 -0.776 -11.311 1.00 72.12 108 VAL A C 1
ATOM 832 O O . VAL A 1 108 ? 11.305 0.331 -11.727 1.00 72.12 108 VAL A O 1
ATOM 835 N N . VAL A 1 109 ? 11.723 -1.869 -11.469 1.00 65.38 109 VAL A N 1
ATOM 836 C CA . VAL A 1 109 ? 13.044 -1.837 -12.112 1.00 65.38 109 VAL A CA 1
ATOM 837 C C . VAL A 1 109 ? 12.934 -1.328 -13.546 1.00 65.38 109 VAL A C 1
ATOM 839 O O . VAL A 1 109 ? 13.705 -0.460 -13.938 1.00 65.38 109 VAL A O 1
ATOM 842 N N . SER A 1 110 ? 11.946 -1.801 -14.310 1.00 66.31 110 SER A N 1
ATOM 843 C CA . SER A 1 110 ? 11.747 -1.366 -15.694 1.00 66.31 110 SER A CA 1
ATOM 844 C C . SER A 1 110 ? 11.492 0.141 -15.806 1.00 66.31 110 SER A C 1
ATOM 846 O O . SER A 1 110 ? 12.115 0.791 -16.640 1.00 66.31 110 SER A O 1
ATOM 848 N N . PHE A 1 111 ? 10.677 0.721 -14.919 1.00 60.69 111 PHE A N 1
ATOM 849 C CA . PHE A 1 111 ? 10.462 2.170 -14.867 1.00 60.69 111 PHE A CA 1
ATOM 850 C C . PHE A 1 111 ? 11.726 2.928 -14.440 1.00 60.69 111 PHE A C 1
ATOM 852 O O . PHE A 1 111 ? 12.103 3.896 -15.094 1.00 60.69 111 PHE A O 1
ATOM 859 N N . ALA A 1 112 ? 12.430 2.459 -13.406 1.00 60.91 112 ALA A N 1
ATOM 860 C CA . ALA A 1 112 ? 13.663 3.088 -12.927 1.00 60.91 112 ALA A CA 1
ATOM 861 C C . ALA A 1 112 ? 14.787 3.085 -13.981 1.00 60.91 112 ALA A C 1
ATOM 863 O O . ALA A 1 112 ? 15.611 3.993 -14.015 1.00 60.91 112 ALA A O 1
ATOM 864 N N . THR A 1 113 ? 14.823 2.081 -14.861 1.00 61.94 113 THR A N 1
ATOM 865 C CA . THR A 1 113 ? 15.818 1.994 -15.943 1.00 61.94 113 THR A CA 1
ATOM 866 C C . THR A 1 113 ? 15.491 2.843 -17.176 1.00 61.94 113 THR A C 1
ATOM 868 O O . THR A 1 113 ? 16.362 3.005 -18.030 1.00 61.94 113 THR A O 1
ATOM 871 N N . LEU A 1 114 ? 14.265 3.370 -17.295 1.00 57.84 114 LEU A N 1
ATOM 872 C CA . LEU A 1 114 ? 13.805 4.150 -18.454 1.00 57.84 114 LEU A CA 1
ATOM 873 C C . LEU A 1 114 ? 13.879 5.674 -18.259 1.00 57.84 114 LEU A C 1
ATOM 875 O O . LEU A 1 114 ? 13.693 6.399 -19.231 1.00 57.84 114 LEU A O 1
ATOM 879 N N . GLU A 1 115 ? 14.220 6.158 -17.062 1.00 47.72 115 GLU A N 1
ATOM 880 C CA . GLU A 1 115 ? 14.514 7.571 -16.782 1.00 47.72 115 GLU A CA 1
ATOM 881 C C . GLU A 1 115 ? 16.039 7.768 -16.629 1.00 47.72 115 GLU A C 1
ATOM 883 O O . GLU A 1 115 ? 16.556 7.808 -15.508 1.00 47.72 115 GLU A O 1
ATOM 888 N N . PRO A 1 116 ? 16.828 7.872 -17.719 1.00 47.97 116 PRO A N 1
ATOM 889 C CA . PRO A 1 116 ? 18.135 8.494 -17.606 1.00 47.97 116 PRO A CA 1
ATOM 890 C C . PRO A 1 116 ? 17.888 9.964 -17.262 1.00 47.97 116 PRO A C 1
ATOM 892 O O . PRO A 1 116 ? 17.251 10.669 -18.040 1.00 47.97 116 PRO A O 1
ATOM 895 N N . HIS A 1 117 ? 18.363 10.409 -16.096 1.00 53.06 117 HIS A N 1
ATOM 896 C CA . HIS A 1 117 ? 18.396 11.822 -15.719 1.00 53.06 117 HIS A CA 1
ATOM 897 C C . HIS A 1 117 ? 18.889 12.660 -16.913 1.00 53.06 117 HIS A C 1
ATOM 899 O O . HIS A 1 117 ? 20.067 12.583 -17.272 1.00 53.06 117 HIS A O 1
ATOM 905 N N . ALA A 1 118 ? 17.964 13.375 -17.556 1.00 43.69 118 ALA A N 1
ATOM 906 C CA . ALA A 1 118 ? 18.240 14.317 -18.634 1.00 43.69 118 ALA A CA 1
ATOM 907 C C . ALA A 1 118 ? 18.742 15.651 -18.072 1.00 43.69 118 ALA A C 1
ATOM 909 O O . ALA A 1 118 ? 18.263 16.054 -16.986 1.00 43.69 118 ALA A O 1
#

Sequence (118 aa):
MPQRWTTLFVAAVLVAATAGVGAAQQEYTDELRAKAEQGDAEAQFDLGSIYEYGIGGVPQDQAEAVRWWRMAAEQGNLLASYGLALQYFNGNGVPQDDVFAHMWANRVVSFATLEPHA